Protein AF-A0A177WUE2-F1 (afdb_monomer_lite)

pLDDT: mean 74.74, std 11.7, range [38.84, 89.88]

Structure (mmCIF, N/CA/C/O backbone):
data_AF-A0A177WUE2-F1
#
_entry.id   AF-A0A177WUE2-F1
#
loop_
_atom_site.group_PDB
_atom_site.id
_atom_site.type_symbol
_atom_site.label_atom_id
_atom_site.label_alt_id
_atom_site.label_comp_id
_atom_site.label_asym_id
_atom_site.label_entity_id
_atom_site.label_seq_id
_atom_site.pdbx_PDB_ins_code
_atom_site.Cartn_x
_atom_site.Cartn_y
_atom_site.Cartn_z
_atom_site.occupancy
_atom_site.B_iso_or_equiv
_atom_site.auth_seq_id
_atom_site.auth_comp_id
_atom_site.auth_asym_id
_atom_site.auth_atom_id
_atom_site.pdbx_PDB_model_num
ATOM 1 N N . MET A 1 1 ? -9.689 26.823 -68.856 1.00 45.88 1 MET A N 1
ATOM 2 C CA . MET A 1 1 ? -8.382 27.364 -68.443 1.00 45.88 1 MET A CA 1
ATOM 3 C C . MET A 1 1 ? -8.272 27.129 -66.951 1.00 45.88 1 MET A C 1
ATOM 5 O O . MET A 1 1 ? -8.993 27.776 -66.207 1.00 45.88 1 MET A O 1
ATOM 9 N N . GLY A 1 2 ? -7.520 26.105 -66.551 1.00 52.66 2 GLY A N 1
ATOM 10 C CA . GLY A 1 2 ? -7.116 25.893 -65.165 1.00 52.66 2 GLY A CA 1
ATOM 11 C C . GLY A 1 2 ? -5.658 26.308 -65.091 1.00 52.66 2 GLY A C 1
ATOM 12 O O . GLY A 1 2 ? -4.821 25.645 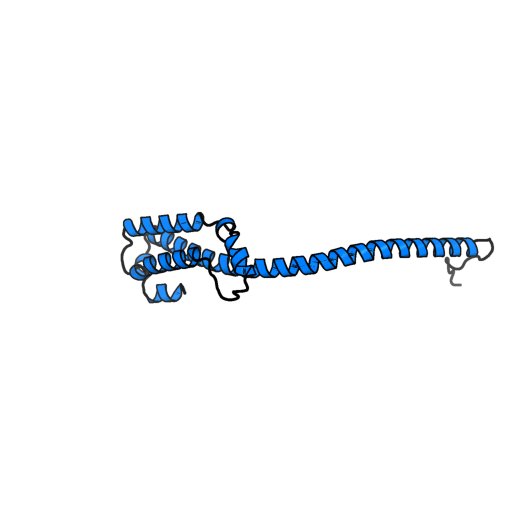-65.692 1.00 52.66 2 GLY A O 1
ATOM 13 N N . ASP A 1 3 ? -5.416 27.462 -64.484 1.00 56.41 3 ASP A N 1
ATOM 14 C CA . ASP A 1 3 ? -4.092 27.962 -64.135 1.00 56.41 3 ASP A CA 1
ATOM 15 C C . ASP A 1 3 ? -3.585 27.098 -62.977 1.00 56.41 3 ASP A C 1
ATOM 17 O O . ASP A 1 3 ? -3.942 27.315 -61.817 1.00 56.41 3 ASP A O 1
ATOM 21 N N . ASP A 1 4 ? -2.881 26.018 -63.313 1.00 64.62 4 ASP A N 1
ATOM 22 C CA . ASP A 1 4 ? -2.099 25.293 -62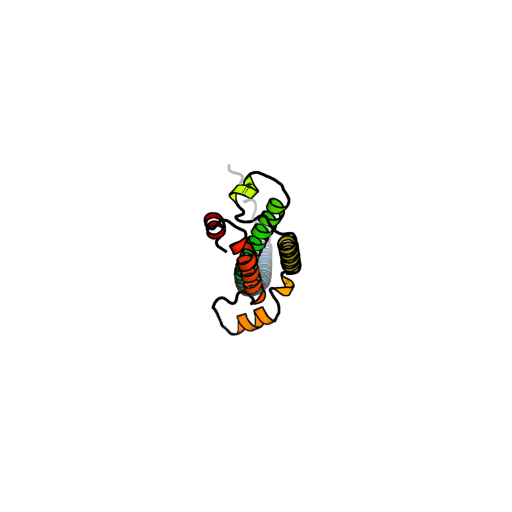.326 1.00 64.62 4 ASP A CA 1
ATOM 23 C C . ASP A 1 4 ? -0.866 26.147 -62.025 1.00 64.62 4 ASP A C 1
ATOM 25 O O . ASP A 1 4 ? 0.166 26.058 -62.689 1.00 64.62 4 ASP A O 1
ATOM 29 N N . VAL A 1 5 ? -1.019 27.013 -61.021 1.00 59.44 5 VAL A N 1
ATOM 30 C CA . VAL A 1 5 ? 0.003 27.936 -60.493 1.00 59.44 5 VAL A CA 1
ATOM 31 C C . VAL A 1 5 ? 1.294 27.198 -60.097 1.00 59.44 5 VAL A C 1
ATOM 33 O O . VAL A 1 5 ? 2.344 27.816 -59.948 1.00 59.44 5 VAL A O 1
ATOM 36 N N . TRP A 1 6 ? 1.237 25.870 -59.962 1.00 61.62 6 TRP A N 1
ATOM 37 C CA . TRP A 1 6 ? 2.364 25.004 -59.626 1.00 61.62 6 TRP A CA 1
ATOM 38 C C . TRP A 1 6 ? 3.040 24.367 -60.849 1.00 61.62 6 TRP A C 1
ATOM 40 O O . TRP A 1 6 ? 4.088 23.746 -60.700 1.00 61.62 6 TRP A O 1
ATOM 50 N N . ALA A 1 7 ? 2.473 24.522 -62.048 1.00 59.19 7 ALA A N 1
ATOM 51 C CA . ALA A 1 7 ? 2.955 23.926 -63.293 1.00 59.19 7 ALA A CA 1
ATOM 52 C C . ALA A 1 7 ? 3.444 24.984 -64.297 1.00 59.19 7 ALA A C 1
ATOM 54 O O . ALA A 1 7 ? 3.182 24.873 -65.496 1.00 59.19 7 ALA A O 1
ATOM 55 N N . THR A 1 8 ? 4.135 26.028 -63.826 1.00 50.41 8 THR A N 1
ATOM 56 C CA . THR A 1 8 ? 4.663 27.076 -64.713 1.00 50.41 8 THR A CA 1
ATOM 57 C C . THR A 1 8 ? 6.195 27.127 -64.708 1.00 50.41 8 THR A C 1
ATOM 59 O O . THR A 1 8 ? 6.808 27.567 -63.743 1.00 50.41 8 THR A O 1
ATOM 62 N N . ASP A 1 9 ? 6.734 26.738 -65.868 1.00 51.94 9 ASP A N 1
ATOM 63 C CA . ASP A 1 9 ? 8.004 27.121 -66.509 1.00 51.94 9 ASP A CA 1
ATOM 64 C C . ASP A 1 9 ? 9.301 26.355 -66.171 1.00 51.94 9 ASP A C 1
ATOM 66 O O . ASP A 1 9 ? 10.178 26.782 -65.422 1.00 51.94 9 ASP A O 1
ATOM 70 N N . ASP A 1 10 ? 9.441 25.225 -66.863 1.00 60.41 10 ASP A N 1
ATOM 71 C CA . ASP A 1 10 ? 10.655 24.432 -67.032 1.00 60.41 10 ASP A CA 1
ATOM 72 C C . ASP A 1 10 ? 11.583 25.115 -68.069 1.00 60.41 10 ASP A C 1
ATOM 74 O O . ASP A 1 10 ? 11.480 24.843 -69.266 1.00 60.41 10 ASP A O 1
ATOM 78 N N . SER A 1 11 ? 12.475 26.039 -67.669 1.00 55.91 11 SER A N 1
ATOM 79 C CA . SER A 1 11 ? 13.486 26.560 -68.620 1.00 55.91 11 SER A CA 1
ATOM 80 C C . SER A 1 11 ? 14.760 27.213 -68.043 1.00 55.91 11 SER A C 1
ATOM 82 O O . SER A 1 11 ? 15.457 27.914 -68.784 1.00 55.91 11 SER A O 1
ATOM 84 N N . HIS A 1 12 ? 15.164 27.011 -66.783 1.00 51.91 12 HIS A N 1
ATOM 85 C CA . HIS A 1 12 ? 16.530 27.420 -66.406 1.00 51.91 12 HIS A CA 1
ATOM 86 C C . HIS A 1 12 ? 17.105 26.669 -65.195 1.00 51.91 12 HIS A C 1
ATOM 88 O O . HIS A 1 12 ? 16.961 27.086 -64.057 1.00 51.91 12 HIS A O 1
ATOM 94 N N . ASN A 1 13 ? 17.861 25.599 -65.462 1.00 52.91 13 ASN A N 1
ATOM 95 C CA . ASN A 1 13 ? 18.887 25.032 -64.567 1.00 52.91 13 ASN A CA 1
ATOM 96 C C . ASN A 1 13 ? 18.444 24.480 -63.186 1.00 52.91 13 ASN A C 1
ATOM 98 O O . ASN A 1 13 ? 19.307 24.100 -62.396 1.00 52.91 13 ASN A O 1
ATOM 102 N N . ASP A 1 14 ? 17.142 24.399 -62.896 1.00 56.00 14 ASP A N 1
ATOM 103 C CA . ASP A 1 14 ? 16.637 24.087 -61.547 1.00 56.00 14 ASP A CA 1
ATOM 104 C C . ASP A 1 14 ? 16.442 22.583 -61.276 1.00 56.00 14 ASP A C 1
ATOM 106 O O . ASP A 1 14 ? 16.577 22.125 -60.148 1.00 56.00 14 ASP A O 1
ATOM 110 N N . THR A 1 15 ? 16.264 21.748 -62.310 1.00 61.50 15 THR A N 1
ATOM 111 C CA . THR A 1 15 ? 16.063 20.291 -62.136 1.00 61.50 15 THR A CA 1
ATOM 112 C C . THR A 1 15 ? 17.261 19.580 -61.498 1.00 61.50 15 THR A C 1
ATOM 114 O O . THR A 1 15 ? 17.108 18.546 -60.849 1.00 61.50 15 THR A O 1
ATOM 117 N N . GLY A 1 16 ? 18.476 20.097 -61.714 1.00 65.38 16 GLY A N 1
ATOM 118 C CA . GLY A 1 16 ? 19.694 19.591 -61.079 1.00 65.38 16 GLY A CA 1
ATOM 119 C C . GLY A 1 16 ? 19.827 20.061 -59.633 1.00 65.38 16 GLY A C 1
ATOM 120 O O . GLY A 1 16 ? 20.184 19.269 -58.766 1.00 65.38 16 GLY A O 1
ATOM 121 N N . TYR A 1 17 ? 19.480 21.324 -59.368 1.00 70.81 17 TYR A N 1
ATOM 122 C CA . TYR A 1 17 ? 19.518 21.912 -58.031 1.00 70.81 17 TYR A CA 1
ATOM 123 C C . TYR A 1 17 ? 18.473 21.281 -57.104 1.00 70.81 17 TYR A C 1
ATOM 125 O O . TYR A 1 17 ? 18.820 20.875 -55.995 1.00 70.81 17 TYR A O 1
ATOM 133 N N . ASP A 1 18 ? 17.243 21.091 -57.580 1.00 76.50 18 ASP A N 1
ATOM 134 C CA . ASP A 1 18 ? 16.178 20.413 -56.838 1.00 76.50 18 ASP A CA 1
ATOM 135 C C . ASP A 1 18 ? 16.502 18.946 -56.572 1.00 76.50 18 ASP A C 1
ATOM 137 O O . ASP A 1 18 ? 16.277 18.450 -55.467 1.00 76.50 18 ASP A O 1
ATOM 141 N N . LYS A 1 19 ? 17.093 18.246 -57.546 1.00 79.06 19 LYS A N 1
ATOM 142 C CA . LYS A 1 19 ? 17.523 16.856 -57.357 1.00 79.06 19 LYS A CA 1
ATOM 143 C C . LYS A 1 19 ? 18.657 16.749 -56.337 1.00 79.06 19 LYS A C 1
ATOM 145 O O . LYS A 1 19 ? 18.594 15.902 -55.449 1.00 79.06 19 LYS A O 1
ATOM 150 N N . ASP A 1 20 ? 19.652 17.630 -56.411 1.00 81.00 20 ASP A N 1
ATOM 151 C CA . ASP A 1 20 ? 20.748 17.686 -55.440 1.00 81.00 20 ASP A CA 1
ATOM 152 C C . ASP A 1 20 ? 20.247 18.087 -54.044 1.00 81.00 20 ASP A C 1
ATOM 154 O O . ASP A 1 20 ? 20.718 17.564 -53.030 1.00 81.00 20 ASP A O 1
ATOM 158 N N . MET A 1 21 ? 19.275 18.999 -53.964 1.00 84.56 21 MET A N 1
ATOM 159 C CA . MET A 1 21 ? 18.651 19.411 -52.708 1.00 84.56 21 MET A CA 1
ATOM 160 C C . MET A 1 21 ? 17.796 18.287 -52.111 1.00 84.56 21 MET A C 1
ATOM 162 O O . MET A 1 21 ? 17.842 18.068 -50.897 1.00 84.56 21 MET A O 1
ATOM 166 N N . ALA A 1 22 ? 17.071 17.537 -52.942 1.00 85.56 22 ALA A N 1
ATOM 167 C CA . ALA A 1 22 ? 16.312 16.361 -52.535 1.00 85.56 22 ALA A CA 1
ATOM 168 C C . ALA A 1 22 ? 17.232 15.248 -52.013 1.00 85.56 22 ALA A C 1
ATOM 170 O O . ALA A 1 22 ? 16.989 14.734 -50.924 1.00 85.56 22 ALA A O 1
ATOM 171 N N . GLU A 1 23 ? 18.327 14.936 -52.711 1.00 86.81 23 GLU A N 1
ATOM 172 C CA . GLU A 1 23 ? 19.303 13.913 -52.302 1.00 86.81 23 GLU A CA 1
ATOM 173 C C . GLU A 1 23 ? 19.988 14.278 -50.973 1.00 86.81 23 GLU A C 1
ATOM 175 O O . GLU A 1 23 ? 20.129 13.449 -50.067 1.00 86.81 23 GLU A O 1
ATOM 180 N N . ARG A 1 24 ? 20.358 15.555 -50.800 1.00 86.31 24 ARG A N 1
ATOM 181 C CA . ARG A 1 24 ? 20.927 16.066 -49.541 1.00 86.31 24 ARG A CA 1
ATOM 182 C C . ARG A 1 24 ? 19.925 15.992 -48.397 1.00 86.31 24 ARG A C 1
ATOM 184 O O . ARG A 1 24 ? 20.290 15.585 -47.295 1.00 86.31 24 ARG A O 1
ATOM 191 N N . ASN A 1 25 ? 18.673 16.379 -48.639 1.00 87.44 25 ASN A N 1
ATOM 192 C CA . ASN A 1 25 ? 17.625 16.292 -47.627 1.00 87.44 25 ASN A CA 1
ATOM 193 C C . ASN A 1 25 ? 17.292 14.845 -47.272 1.00 87.44 25 ASN A C 1
ATOM 195 O O . ASN A 1 25 ? 17.114 14.559 -46.092 1.00 87.44 25 ASN A O 1
ATOM 199 N N . TRP A 1 26 ? 17.267 13.945 -48.255 1.00 86.81 26 TRP A N 1
ATOM 200 C CA . TRP A 1 26 ? 17.074 12.513 -48.055 1.00 86.81 26 TRP A CA 1
ATOM 201 C C . TRP A 1 26 ? 18.183 11.914 -47.192 1.00 86.81 26 TRP A C 1
ATOM 203 O O . TRP A 1 26 ? 17.898 11.290 -46.174 1.00 86.81 26 TRP A O 1
ATOM 213 N N . THR A 1 27 ? 19.444 12.196 -47.526 1.00 85.19 27 THR A N 1
ATOM 214 C CA . THR A 1 27 ? 20.608 11.744 -46.747 1.00 85.19 27 THR A CA 1
ATOM 215 C C . THR A 1 27 ? 20.556 12.286 -45.320 1.00 85.19 27 THR A C 1
ATOM 217 O O . THR A 1 27 ? 20.688 11.536 -44.357 1.00 85.19 27 THR A O 1
ATOM 220 N N . ARG A 1 28 ? 20.256 13.582 -45.160 1.00 88.31 28 ARG A N 1
ATOM 221 C CA . ARG A 1 28 ? 20.105 14.209 -43.840 1.00 88.31 28 ARG A CA 1
ATOM 222 C C . ARG A 1 28 ? 18.979 13.568 -43.029 1.00 88.31 28 ARG A C 1
ATOM 224 O O . ARG A 1 28 ? 19.153 13.353 -41.829 1.00 88.31 28 ARG A O 1
ATOM 231 N N . LEU A 1 29 ? 17.827 13.293 -43.648 1.00 86.75 29 LEU A N 1
ATOM 232 C CA . LEU A 1 29 ? 16.712 12.618 -42.983 1.00 86.75 29 LEU A CA 1
ATOM 233 C C . LEU A 1 29 ? 17.124 11.212 -42.554 1.00 86.75 29 LEU A C 1
ATOM 235 O O . LEU A 1 29 ? 16.887 10.843 -41.410 1.00 86.75 29 LEU A O 1
ATOM 239 N N . GLN A 1 30 ? 17.772 10.462 -43.442 1.00 86.69 30 GLN A N 1
ATOM 240 C CA . GLN A 1 30 ? 18.206 9.095 -43.191 1.00 86.69 30 GLN A CA 1
ATOM 241 C C . GLN A 1 30 ? 19.204 9.019 -42.033 1.00 86.69 30 GLN A C 1
ATOM 243 O O . GLN A 1 30 ? 19.031 8.201 -41.130 1.00 86.69 30 GLN A O 1
ATOM 248 N N . ASP A 1 31 ? 20.192 9.912 -42.000 1.00 85.25 31 ASP A N 1
ATOM 249 C CA . ASP A 1 31 ? 21.169 9.984 -40.910 1.00 85.25 31 ASP A CA 1
ATOM 250 C C . ASP A 1 31 ? 20.498 10.375 -39.589 1.00 85.25 31 ASP A C 1
ATOM 252 O O . ASP A 1 31 ? 20.746 9.773 -38.542 1.00 85.25 31 ASP A O 1
ATOM 256 N N . THR A 1 32 ? 19.591 11.356 -39.635 1.00 84.06 32 THR A N 1
ATOM 257 C CA . THR A 1 32 ? 18.869 11.818 -38.444 1.00 84.06 32 THR A CA 1
ATOM 258 C C . THR A 1 32 ? 17.961 10.717 -37.897 1.00 84.06 32 THR A C 1
ATOM 260 O O . THR A 1 32 ? 18.003 10.431 -36.703 1.00 84.06 32 THR A O 1
ATOM 263 N N . HIS A 1 33 ? 17.175 10.059 -38.750 1.00 85.25 33 HIS A N 1
ATOM 264 C CA . HIS A 1 33 ? 16.266 8.986 -38.351 1.00 85.25 33 HIS A CA 1
ATOM 265 C C . HIS A 1 33 ? 17.004 7.709 -37.952 1.00 85.25 33 HIS A C 1
ATOM 267 O O . HIS A 1 33 ? 16.557 7.035 -37.030 1.00 85.25 33 HIS A O 1
ATOM 273 N N . GLY A 1 34 ? 18.151 7.399 -38.561 1.00 82.62 34 GLY A N 1
ATOM 274 C CA . GLY A 1 34 ? 18.994 6.279 -38.145 1.00 82.62 34 GLY A CA 1
ATOM 275 C C . GLY A 1 34 ? 19.559 6.480 -36.738 1.00 82.62 34 GLY A C 1
ATOM 276 O O . GLY A 1 34 ? 19.445 5.598 -35.887 1.00 82.62 34 GLY A O 1
ATOM 277 N N . ILE A 1 35 ? 20.107 7.666 -36.455 1.00 83.94 35 ILE A N 1
ATOM 278 C CA . ILE A 1 35 ? 20.670 7.994 -35.135 1.00 83.94 35 ILE A CA 1
ATOM 279 C C . ILE A 1 35 ? 19.569 8.097 -34.074 1.00 83.94 35 ILE A C 1
ATOM 281 O O . ILE A 1 35 ? 19.734 7.582 -32.966 1.00 83.94 35 ILE A O 1
ATOM 285 N N . VAL A 1 36 ? 18.460 8.769 -34.389 1.00 87.25 36 VAL A N 1
ATOM 286 C CA . VAL A 1 36 ? 17.328 8.924 -33.465 1.00 87.25 36 VAL A CA 1
ATOM 287 C C . VAL A 1 36 ? 16.649 7.579 -33.222 1.00 87.25 36 VAL A C 1
ATOM 289 O O . VAL A 1 36 ? 16.459 7.217 -32.069 1.00 87.25 36 VAL A O 1
ATOM 292 N N . GLY A 1 37 ? 16.377 6.799 -34.269 1.00 88.31 37 GLY A N 1
ATOM 293 C CA . GLY A 1 37 ? 15.755 5.479 -34.154 1.00 88.31 37 GLY A CA 1
ATOM 294 C C . GLY A 1 37 ? 16.608 4.484 -33.369 1.00 88.31 37 GLY A C 1
ATOM 295 O O . GLY A 1 37 ? 16.079 3.735 -32.555 1.00 88.31 37 GLY A O 1
ATOM 296 N N . TYR A 1 38 ? 17.936 4.516 -33.529 1.00 87.62 38 TYR A N 1
ATOM 297 C CA . TYR A 1 38 ? 18.837 3.689 -32.720 1.00 87.62 38 TYR A CA 1
ATOM 298 C C . TYR A 1 38 ? 18.823 4.081 -31.236 1.00 87.62 38 TYR A C 1
ATOM 300 O O . TYR A 1 38 ? 18.778 3.213 -30.364 1.00 87.62 38 TYR A O 1
ATOM 308 N N . LYS A 1 39 ? 18.843 5.385 -30.932 1.00 89.88 39 LYS A N 1
ATOM 309 C CA . LYS A 1 39 ? 18.725 5.868 -29.548 1.00 89.88 39 LYS A CA 1
ATOM 310 C C . LYS A 1 39 ? 17.386 5.475 -28.938 1.00 89.88 39 LYS A C 1
ATOM 312 O O . LYS A 1 39 ? 17.378 4.983 -27.814 1.00 89.88 39 LYS A O 1
ATOM 317 N N . GLU A 1 40 ? 16.301 5.652 -29.684 1.00 88.00 40 GLU A N 1
ATOM 318 C CA . GLU A 1 40 ? 14.953 5.317 -29.233 1.00 88.00 40 GLU A CA 1
ATOM 319 C C . GLU A 1 40 ? 14.823 3.819 -28.960 1.00 88.00 40 GLU A C 1
ATOM 321 O O . GLU A 1 40 ? 14.395 3.441 -27.879 1.00 88.00 40 GLU A O 1
ATOM 326 N N . GLY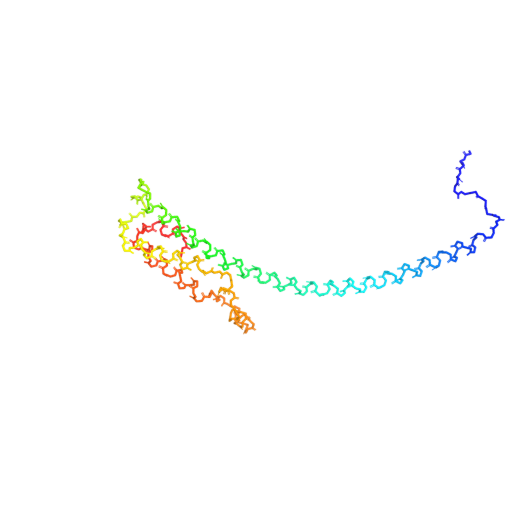 A 1 41 ? 15.325 2.961 -29.854 1.00 88.88 41 GLY A N 1
ATOM 327 C CA . GLY A 1 41 ? 15.319 1.512 -29.635 1.00 88.88 41 GLY A CA 1
ATOM 328 C C . GLY A 1 41 ? 16.118 1.074 -28.399 1.00 88.88 41 GLY A C 1
ATOM 329 O O . GLY A 1 41 ? 15.713 0.150 -27.694 1.00 88.88 41 GLY A O 1
ATOM 330 N N . ILE A 1 42 ? 17.232 1.748 -28.078 1.00 86.94 42 ILE A N 1
ATOM 331 C CA . ILE A 1 42 ? 17.969 1.499 -26.824 1.00 86.94 42 ILE A CA 1
ATOM 332 C C . ILE A 1 42 ? 17.155 1.938 -25.605 1.00 86.94 42 ILE A C 1
ATOM 334 O O . ILE A 1 42 ? 17.188 1.257 -24.578 1.00 86.94 42 ILE A O 1
ATOM 338 N N . ILE A 1 43 ? 16.489 3.089 -25.686 1.00 88.00 43 ILE A N 1
ATOM 339 C CA . ILE A 1 43 ? 15.679 3.626 -24.590 1.00 88.00 43 ILE A CA 1
ATOM 340 C C . ILE A 1 43 ? 14.475 2.715 -24.351 1.00 88.00 43 ILE A C 1
ATOM 342 O O . ILE A 1 43 ? 14.298 2.258 -23.229 1.00 88.00 43 ILE A O 1
ATOM 346 N N . GLU A 1 44 ? 13.735 2.356 -25.395 1.00 87.06 44 GLU A N 1
ATOM 347 C CA . GLU A 1 44 ? 12.586 1.448 -25.336 1.00 87.06 44 GLU A CA 1
ATOM 348 C C . GLU A 1 44 ? 12.979 0.070 -24.775 1.00 87.06 44 GLU A C 1
ATOM 350 O O . GLU A 1 44 ? 12.323 -0.465 -23.877 1.00 87.06 44 GLU A O 1
ATOM 355 N N . GLY A 1 45 ? 14.113 -0.485 -25.215 1.00 84.00 45 GLY A N 1
ATOM 356 C CA . GLY A 1 45 ? 14.632 -1.747 -24.680 1.00 84.00 45 GLY A CA 1
ATOM 357 C C . GLY A 1 45 ? 15.012 -1.680 -23.194 1.00 84.00 45 GLY A C 1
ATOM 358 O O . GLY A 1 45 ? 14.866 -2.664 -22.472 1.00 84.00 45 GLY A O 1
ATOM 359 N N . LYS A 1 46 ? 15.482 -0.527 -22.705 1.00 85.62 46 LYS A N 1
ATOM 360 C CA . LYS A 1 46 ? 15.749 -0.320 -21.271 1.00 85.62 46 LYS A CA 1
ATOM 361 C C . LYS A 1 46 ? 14.463 -0.111 -20.482 1.00 85.62 46 LYS A C 1
ATOM 363 O O . LYS A 1 46 ? 14.320 -0.683 -19.404 1.00 85.62 46 LYS A O 1
ATOM 368 N N . GLU A 1 47 ? 13.547 0.676 -21.027 1.00 86.19 47 GLU A N 1
ATOM 369 C CA . GLU A 1 47 ? 12.287 1.030 -20.384 1.00 86.19 47 GLU A CA 1
ATOM 370 C C . GLU A 1 47 ? 11.414 -0.204 -20.170 1.00 86.19 47 GLU A C 1
ATOM 372 O O . GLU A 1 47 ? 10.912 -0.423 -19.075 1.00 86.19 47 GLU A O 1
ATOM 377 N N . THR A 1 48 ? 11.322 -1.085 -21.168 1.00 80.44 48 THR A N 1
ATOM 378 C CA . THR A 1 48 ? 10.571 -2.347 -21.050 1.00 80.44 48 THR A CA 1
ATOM 379 C C . THR A 1 48 ? 11.064 -3.229 -19.899 1.00 80.44 48 THR A C 1
ATOM 381 O O . THR A 1 48 ? 10.258 -3.846 -19.202 1.00 80.44 48 THR A O 1
ATOM 384 N N . HIS A 1 49 ? 12.376 -3.266 -19.650 1.00 79.44 49 HIS A N 1
ATOM 385 C CA . HIS A 1 49 ? 12.940 -4.011 -18.524 1.00 79.44 49 HIS A CA 1
ATOM 386 C C . HIS A 1 49 ? 12.673 -3.329 -17.174 1.00 79.44 49 HIS A C 1
ATOM 388 O O . HIS A 1 49 ? 12.346 -4.002 -16.195 1.00 79.44 49 HIS A O 1
ATOM 394 N N . ILE A 1 50 ? 12.787 -1.999 -17.120 1.00 86.19 50 ILE A N 1
ATOM 395 C CA . ILE A 1 50 ? 12.514 -1.208 -15.912 1.00 86.19 50 ILE A CA 1
ATOM 396 C C . ILE A 1 50 ? 11.035 -1.308 -15.527 1.00 86.19 50 ILE A C 1
ATOM 398 O O . ILE A 1 50 ? 10.727 -1.539 -14.357 1.00 86.19 50 ILE A O 1
ATOM 402 N N . GLN A 1 51 ? 10.133 -1.214 -16.504 1.00 87.56 51 GLN A N 1
ATOM 403 C CA . GLN A 1 51 ? 8.694 -1.257 -16.276 1.00 87.56 51 GLN A CA 1
ATOM 404 C C . GLN A 1 51 ? 8.253 -2.601 -15.697 1.00 87.56 51 GLN A C 1
ATOM 406 O O . GLN A 1 51 ? 7.491 -2.628 -14.738 1.00 87.56 51 GLN A O 1
ATOM 411 N N . ALA A 1 52 ? 8.794 -3.718 -16.195 1.00 83.19 52 ALA A N 1
ATOM 412 C CA . ALA A 1 52 ? 8.496 -5.037 -15.637 1.00 83.19 52 ALA A CA 1
ATOM 413 C C . ALA A 1 52 ? 8.915 -5.157 -14.157 1.00 83.19 52 ALA A C 1
ATOM 415 O O . ALA A 1 52 ? 8.203 -5.758 -13.352 1.00 83.19 52 ALA A O 1
ATOM 416 N N . GLY A 1 53 ? 10.057 -4.565 -13.786 1.00 81.12 53 GLY A N 1
ATOM 417 C CA . GLY A 1 53 ? 10.498 -4.492 -12.392 1.00 81.12 53 GLY A CA 1
ATOM 418 C C . GLY A 1 53 ? 9.605 -3.590 -11.535 1.00 81.12 53 GLY A C 1
ATOM 419 O O . GLY A 1 53 ? 9.281 -3.943 -10.400 1.00 81.12 53 GLY A O 1
ATOM 420 N N . PHE A 1 54 ? 9.171 -2.454 -12.086 1.00 84.62 54 PHE A N 1
ATOM 421 C CA . PHE A 1 54 ? 8.243 -1.541 -11.425 1.00 84.62 54 PHE A CA 1
ATOM 422 C C . PHE A 1 54 ? 6.878 -2.189 -11.184 1.00 84.62 54 PHE A C 1
ATOM 424 O O . PHE A 1 54 ? 6.385 -2.137 -10.063 1.00 84.62 54 PHE A O 1
ATOM 431 N N . ASP A 1 55 ? 6.290 -2.834 -12.193 1.00 86.81 55 ASP A N 1
ATOM 432 C CA . ASP A 1 55 ? 4.966 -3.457 -12.099 1.00 86.81 55 ASP A CA 1
ATOM 433 C C . ASP A 1 55 ? 4.932 -4.540 -11.011 1.00 86.81 55 ASP A C 1
ATOM 435 O O . ASP A 1 55 ? 3.968 -4.631 -10.244 1.00 86.81 55 ASP A O 1
ATOM 439 N N . LEU A 1 56 ? 6.008 -5.328 -10.899 1.00 83.06 56 LEU A N 1
ATOM 440 C CA . LEU A 1 56 ? 6.162 -6.324 -9.841 1.00 83.06 56 LEU A CA 1
ATOM 441 C C . LEU A 1 56 ? 6.238 -5.662 -8.458 1.00 83.06 56 LEU A C 1
ATOM 443 O O . LEU A 1 56 ? 5.464 -6.005 -7.566 1.00 83.06 56 LEU A O 1
ATOM 447 N N . GLY A 1 57 ? 7.127 -4.678 -8.296 1.00 81.19 57 GLY A N 1
ATOM 448 C CA . GLY A 1 57 ? 7.279 -3.959 -7.030 1.00 81.19 57 GLY A CA 1
ATOM 449 C C . GLY A 1 57 ? 6.011 -3.206 -6.619 1.00 81.19 57 GLY A C 1
ATOM 450 O O . GLY A 1 57 ? 5.662 -3.173 -5.440 1.00 81.19 57 GLY A O 1
ATOM 451 N N . TYR A 1 58 ? 5.284 -2.648 -7.589 1.00 83.88 58 TYR A N 1
ATOM 452 C CA . TYR A 1 58 ? 4.012 -1.972 -7.368 1.00 83.88 58 TYR A CA 1
ATOM 453 C C . TYR A 1 58 ? 2.952 -2.945 -6.865 1.00 83.88 58 TYR A C 1
ATOM 455 O O . TYR A 1 58 ? 2.289 -2.657 -5.872 1.00 83.88 58 TYR A O 1
ATOM 463 N N . LYS A 1 59 ? 2.803 -4.105 -7.513 1.00 84.00 59 LYS A N 1
ATOM 464 C CA . LYS A 1 59 ? 1.830 -5.121 -7.103 1.00 84.00 59 LYS A CA 1
ATOM 465 C C . LYS A 1 59 ? 2.071 -5.574 -5.666 1.00 84.00 59 LYS A C 1
ATOM 467 O O . LYS A 1 59 ? 1.134 -5.586 -4.867 1.00 84.00 59 LYS A O 1
ATOM 472 N N . ASP A 1 60 ? 3.310 -5.915 -5.334 1.00 80.06 60 ASP A N 1
ATOM 473 C CA . ASP A 1 60 ? 3.628 -6.454 -4.014 1.00 80.06 60 ASP A CA 1
ATOM 474 C C . ASP A 1 60 ? 3.543 -5.366 -2.933 1.00 80.06 60 ASP A C 1
ATOM 476 O O . ASP A 1 60 ? 2.938 -5.574 -1.878 1.00 80.06 60 ASP A O 1
ATOM 480 N N . GLY A 1 61 ? 4.051 -4.164 -3.223 1.00 80.00 61 GLY A N 1
ATOM 481 C CA . GLY A 1 61 ? 3.925 -3.009 -2.336 1.00 80.00 61 GLY A CA 1
ATOM 482 C C . GLY A 1 61 ? 2.470 -2.591 -2.110 1.00 80.00 61 GLY A C 1
ATOM 483 O O . GLY A 1 61 ? 2.096 -2.233 -0.989 1.00 80.00 61 GLY A O 1
ATOM 484 N N . PHE A 1 62 ? 1.623 -2.678 -3.139 1.00 83.00 62 PHE A N 1
ATOM 485 C CA . PHE A 1 62 ? 0.196 -2.385 -3.033 1.00 83.00 62 PHE A CA 1
ATOM 486 C C . PHE A 1 62 ? -0.521 -3.394 -2.139 1.00 83.00 62 PHE A C 1
ATOM 488 O O . PHE A 1 62 ? -1.218 -2.982 -1.218 1.00 83.00 62 PHE A O 1
ATOM 495 N N . MET A 1 63 ? -0.325 -4.698 -2.355 1.00 81.62 63 MET A N 1
ATOM 496 C CA . MET A 1 63 ? -0.960 -5.733 -1.526 1.00 81.62 63 MET A CA 1
ATOM 497 C C . MET A 1 63 ? -0.608 -5.560 -0.045 1.00 81.62 63 MET A C 1
ATOM 499 O O . MET A 1 63 ? -1.494 -5.581 0.809 1.00 81.62 63 MET A O 1
ATOM 503 N N . MET A 1 64 ? 0.668 -5.292 0.238 1.00 77.62 64 MET A N 1
ATOM 504 C CA . MET A 1 64 ? 1.167 -5.077 1.594 1.00 77.62 64 MET A CA 1
ATOM 505 C C . MET A 1 64 ? 0.569 -3.832 2.256 1.00 77.62 64 MET A C 1
ATOM 507 O O . MET A 1 64 ? 0.049 -3.871 3.372 1.00 77.62 64 MET A O 1
ATOM 511 N N . SER A 1 65 ? 0.643 -2.700 1.554 1.00 79.56 65 SER A N 1
ATOM 512 C CA . SER A 1 65 ? 0.162 -1.419 2.076 1.00 79.56 65 SER A CA 1
ATOM 513 C C . SER A 1 65 ? -1.358 -1.386 2.209 1.00 79.56 65 SER A C 1
ATOM 515 O O . SER A 1 65 ? -1.870 -0.757 3.133 1.00 79.56 65 SER A O 1
ATOM 517 N N . HIS A 1 66 ? -2.082 -2.098 1.343 1.00 84.19 66 HIS A N 1
ATOM 518 C CA . HIS A 1 66 ? -3.530 -2.235 1.427 1.00 84.19 66 HIS A CA 1
ATOM 519 C C . HIS A 1 66 ? -3.955 -2.982 2.699 1.00 84.19 66 HIS A C 1
ATOM 521 O O . HIS A 1 66 ? -4.796 -2.473 3.440 1.00 84.19 66 HIS A O 1
ATOM 527 N N . GLY A 1 67 ? -3.361 -4.148 2.987 1.00 81.75 67 GLY A N 1
ATOM 528 C CA . GLY A 1 67 ? -3.669 -4.919 4.201 1.00 81.75 67 GLY A CA 1
ATOM 529 C C . GLY A 1 67 ? -3.372 -4.132 5.480 1.00 81.75 67 GLY A C 1
ATOM 530 O O . GLY A 1 67 ? -4.225 -4.009 6.363 1.00 81.75 67 GLY A O 1
ATOM 531 N N . MET A 1 68 ? -2.204 -3.493 5.534 1.00 82.25 68 MET A N 1
ATOM 532 C CA . MET A 1 68 ? -1.823 -2.642 6.662 1.00 82.25 68 MET A CA 1
ATOM 533 C C . MET A 1 68 ? -2.746 -1.418 6.808 1.00 82.25 68 MET A C 1
ATOM 535 O O . MET A 1 68 ? -3.159 -1.076 7.917 1.00 82.25 68 MET A O 1
ATOM 539 N N . GLY A 1 69 ? -3.115 -0.771 5.699 1.00 83.94 69 GLY A N 1
ATOM 540 C CA . GLY A 1 69 ? -4.039 0.364 5.697 1.00 83.94 69 GLY A CA 1
ATOM 541 C C . GLY A 1 69 ? -5.440 -0.016 6.181 1.00 83.94 69 GLY A C 1
ATOM 542 O O . GLY A 1 69 ? -6.063 0.743 6.927 1.00 83.94 69 GLY A O 1
ATOM 543 N N . GLN A 1 70 ? -5.916 -1.212 5.827 1.00 86.44 70 GLN A N 1
ATOM 544 C CA . GLN A 1 70 ? -7.177 -1.758 6.327 1.00 86.44 70 GLN A CA 1
ATOM 545 C C . GLN A 1 70 ? -7.130 -1.965 7.847 1.00 86.44 70 GLN A C 1
ATOM 547 O O . GLN A 1 70 ? -8.014 -1.480 8.555 1.00 86.44 70 GLN A O 1
ATOM 552 N N . GLN A 1 71 ? -6.081 -2.612 8.364 1.00 85.75 71 GLN A N 1
ATOM 553 C CA . GLN A 1 71 ? -5.884 -2.822 9.805 1.00 85.75 71 GLN A CA 1
ATOM 554 C C . GLN A 1 71 ? -5.811 -1.493 10.571 1.00 85.75 71 GLN A C 1
ATOM 556 O O . GLN A 1 71 ? -6.478 -1.325 11.596 1.00 85.75 71 GLN A O 1
ATOM 561 N N . GLN A 1 72 ? -5.074 -0.513 10.040 1.00 86.44 72 GLN A N 1
ATOM 562 C CA . GLN A 1 72 ? -4.979 0.826 10.620 1.00 86.44 72 GLN A CA 1
ATOM 563 C C . GLN A 1 72 ? -6.334 1.550 10.625 1.00 86.44 72 GLN A C 1
ATOM 565 O O . GLN A 1 72 ? -6.679 2.203 11.612 1.00 86.44 72 GLN A O 1
ATOM 570 N N . GLY A 1 73 ? -7.116 1.428 9.549 1.00 86.69 73 GLY A N 1
ATOM 571 C CA . GLY A 1 73 ? -8.456 2.009 9.451 1.00 86.69 73 GLY A CA 1
ATOM 572 C C . GLY A 1 73 ? -9.426 1.417 10.472 1.00 86.69 73 GLY A C 1
ATOM 573 O O . GLY A 1 73 ? -10.139 2.162 11.148 1.00 86.69 73 GLY A O 1
ATOM 574 N N . ILE A 1 74 ? -9.406 0.092 10.641 1.00 85.88 74 ILE A N 1
ATOM 575 C CA . ILE A 1 74 ? -10.215 -0.607 11.648 1.00 85.88 74 ILE A CA 1
ATOM 576 C C . ILE A 1 74 ? -9.816 -0.154 13.054 1.00 85.88 74 ILE A C 1
ATOM 578 O O . ILE A 1 74 ? -10.679 0.227 13.844 1.00 85.88 74 ILE A O 1
ATOM 582 N N . LEU A 1 75 ? -8.516 -0.127 13.356 1.00 85.75 75 LEU A N 1
ATOM 583 C CA . LEU A 1 75 ? -8.006 0.299 14.659 1.00 85.75 75 LEU A CA 1
ATOM 584 C C . LEU A 1 75 ? -8.399 1.748 14.986 1.00 85.75 75 LEU A C 1
ATOM 586 O O . LEU A 1 75 ? -8.864 2.031 16.091 1.00 85.75 75 LEU A O 1
ATOM 590 N N . ALA A 1 76 ? -8.274 2.660 14.018 1.00 85.31 76 ALA A N 1
ATOM 591 C CA . ALA A 1 76 ? -8.673 4.056 14.176 1.00 85.31 76 ALA A CA 1
ATOM 592 C C . ALA A 1 76 ? -10.186 4.206 14.401 1.00 85.31 76 ALA A C 1
ATOM 594 O O . ALA A 1 76 ? -10.607 4.985 15.260 1.00 85.31 76 ALA A O 1
ATOM 595 N N . ALA A 1 77 ? -11.004 3.445 13.666 1.00 84.62 77 ALA A N 1
ATOM 596 C CA . ALA A 1 77 ? -12.452 3.437 13.841 1.00 84.62 77 ALA A CA 1
ATOM 597 C C . ALA A 1 77 ? -12.836 2.949 15.245 1.00 84.62 77 ALA A C 1
ATOM 599 O O . ALA A 1 77 ? -13.603 3.625 15.932 1.00 84.62 77 ALA A O 1
ATOM 600 N N . VAL A 1 78 ? -12.244 1.842 15.706 1.00 81.75 78 VAL A N 1
ATOM 601 C CA . VAL A 1 78 ? -12.465 1.308 17.059 1.00 81.75 78 VAL A CA 1
ATOM 602 C C . VAL A 1 78 ? -12.072 2.339 18.118 1.00 81.75 78 VAL A C 1
ATOM 604 O O . VAL A 1 78 ? -12.889 2.651 18.979 1.00 81.75 78 VAL A O 1
ATOM 607 N N . LEU A 1 79 ? -10.883 2.944 18.028 1.00 83.50 79 LEU A N 1
ATOM 608 C CA . LEU A 1 79 ? -10.436 3.985 18.966 1.00 83.50 79 LEU A CA 1
ATOM 609 C C . LEU A 1 79 ? -11.389 5.192 19.004 1.00 83.50 79 LEU A C 1
ATOM 611 O O . LEU A 1 79 ? -11.745 5.693 20.076 1.00 83.50 79 LEU A O 1
ATOM 615 N N . GLN A 1 80 ? -11.847 5.657 17.841 1.00 82.62 80 GLN A N 1
ATOM 616 C CA . GLN A 1 80 ? -12.783 6.777 17.763 1.00 82.62 80 GLN A CA 1
ATOM 617 C C . GLN A 1 80 ? -14.159 6.423 18.341 1.00 82.62 80 GLN A C 1
ATOM 619 O O . GLN A 1 80 ? -14.824 7.267 18.943 1.00 82.62 80 GLN A O 1
ATOM 624 N N . MET A 1 81 ? -14.593 5.180 18.168 1.00 77.19 81 MET A N 1
ATOM 625 C CA . MET A 1 81 ? -15.856 4.690 18.708 1.00 77.19 81 MET A CA 1
ATOM 626 C C . MET A 1 81 ? -15.770 4.472 20.215 1.00 77.19 81 MET A C 1
ATOM 628 O O . MET A 1 81 ? -16.732 4.789 20.899 1.00 77.19 81 MET A O 1
ATOM 632 N N . CYS A 1 82 ? -14.634 4.028 20.755 1.00 74.88 82 CYS A N 1
ATOM 633 C CA . CYS A 1 82 ? -14.424 3.894 22.199 1.00 74.88 82 CYS A CA 1
ATOM 634 C C . CYS A 1 82 ? -14.391 5.252 22.925 1.00 74.88 82 CYS A C 1
ATOM 636 O O . CYS A 1 82 ? -14.783 5.338 24.083 1.00 74.88 82 CYS A O 1
ATOM 638 N N . THR A 1 83 ? -13.956 6.323 22.255 1.00 73.56 83 THR A N 1
ATOM 639 C CA . THR A 1 83 ? -13.875 7.676 22.844 1.00 73.56 83 THR A CA 1
ATOM 640 C C . THR A 1 83 ? -15.182 8.468 22.769 1.00 73.56 83 THR A C 1
ATOM 642 O O . THR A 1 83 ? -15.371 9.405 23.543 1.00 73.56 83 THR A O 1
ATOM 645 N N . LYS A 1 84 ? -16.098 8.114 21.859 1.00 70.00 84 LYS A N 1
ATOM 646 C CA . LYS A 1 84 ? -17.389 8.797 21.686 1.00 70.00 84 LYS A CA 1
ATOM 647 C C . LYS A 1 84 ? -18.529 7.990 22.303 1.00 70.00 84 LYS A C 1
ATOM 649 O O . LYS A 1 84 ? -18.980 7.011 21.711 1.00 70.00 84 LYS A O 1
ATOM 654 N N . GLU A 1 85 ? -19.045 8.441 23.445 1.00 65.12 85 GLU A N 1
ATOM 655 C CA . GLU A 1 85 ? -20.252 7.872 24.060 1.00 65.12 85 GLU A CA 1
ATOM 656 C C . GLU A 1 85 ? -21.444 7.962 23.102 1.00 65.12 85 GLU A C 1
ATOM 658 O O . GLU A 1 85 ? -21.995 9.031 22.839 1.00 65.12 85 GLU A O 1
ATOM 663 N N . THR A 1 86 ? -21.831 6.817 22.549 1.00 65.00 86 THR A N 1
ATOM 664 C CA . THR A 1 86 ? -22.955 6.705 21.618 1.00 65.00 86 THR A CA 1
ATOM 665 C C . THR A 1 86 ? -23.632 5.352 21.823 1.00 65.00 86 THR A C 1
ATOM 667 O O . THR A 1 86 ? -22.963 4.377 22.156 1.00 65.00 86 THR A O 1
ATOM 670 N N . GLU A 1 87 ? -24.935 5.251 21.545 1.00 66.06 87 GLU A N 1
ATOM 671 C CA . GLU A 1 87 ? -25.698 3.984 21.524 1.00 66.06 87 GLU A CA 1
ATOM 672 C C . GLU A 1 87 ? -24.994 2.866 20.721 1.00 66.06 87 GLU A C 1
ATOM 674 O O . GLU A 1 87 ? -25.086 1.688 21.063 1.00 66.06 87 GLU A O 1
ATOM 679 N N . LEU A 1 88 ? -24.202 3.237 19.708 1.00 65.94 88 LEU A N 1
ATOM 680 C CA . LEU A 1 88 ? -23.381 2.320 18.912 1.00 65.94 88 LEU A CA 1
ATOM 681 C C . LEU A 1 88 ? -22.356 1.528 19.739 1.00 65.94 88 LEU A C 1
ATOM 683 O O . LEU A 1 88 ? -22.119 0.357 19.442 1.00 65.94 88 LEU A O 1
ATOM 687 N N . GLN A 1 89 ? -21.789 2.113 20.801 1.00 68.75 89 GLN A N 1
ATOM 688 C CA . GLN A 1 89 ? -20.854 1.406 21.680 1.00 68.75 89 GLN A CA 1
ATOM 689 C C . GLN A 1 89 ? -21.518 0.184 22.323 1.00 68.75 89 GLN A C 1
ATOM 691 O O . GLN A 1 89 ? -20.925 -0.889 22.363 1.00 68.75 89 GLN A O 1
ATOM 696 N N . ARG A 1 90 ? -22.781 0.322 22.748 1.00 67.56 90 ARG A N 1
ATOM 697 C CA . ARG A 1 90 ? -23.556 -0.761 23.375 1.00 67.56 90 ARG A CA 1
ATOM 698 C C . ARG A 1 90 ? -23.890 -1.885 22.401 1.00 67.56 90 ARG A C 1
ATOM 700 O O . ARG A 1 90 ? -24.054 -3.020 22.821 1.00 67.56 90 ARG A O 1
ATOM 707 N N . THR A 1 91 ? -24.013 -1.564 21.113 1.00 71.12 91 THR A N 1
ATOM 708 C CA . THR A 1 91 ? -24.297 -2.559 20.068 1.00 71.12 91 THR A CA 1
ATOM 709 C C . THR A 1 91 ? -23.050 -3.283 19.570 1.00 71.12 91 THR A C 1
ATOM 711 O O . THR A 1 91 ? -23.161 -4.394 19.059 1.00 71.12 91 THR A O 1
ATOM 714 N N . MET A 1 92 ? -21.871 -2.664 19.695 1.00 68.00 92 MET A N 1
ATOM 715 C CA . MET A 1 92 ? -20.630 -3.204 19.140 1.00 68.00 92 MET A CA 1
ATOM 716 C C . MET A 1 92 ? -19.719 -3.881 20.152 1.00 68.00 92 MET A C 1
ATOM 718 O O . MET A 1 92 ? -19.081 -4.881 19.815 1.00 68.00 92 MET A O 1
ATOM 722 N N . PHE A 1 93 ? -19.664 -3.363 21.375 1.00 73.06 93 PHE A N 1
ATOM 723 C CA . PHE A 1 93 ? -18.737 -3.831 22.393 1.00 73.06 93 PHE A CA 1
ATOM 724 C C . PHE A 1 93 ? -19.441 -4.750 23.392 1.00 73.06 93 PHE A C 1
ATOM 726 O O . PHE A 1 93 ? -20.414 -4.355 24.031 1.00 73.06 93 PHE A O 1
ATOM 733 N N . LYS A 1 94 ? -18.920 -5.975 23.550 1.00 68.44 94 LYS A N 1
ATOM 734 C CA . LYS A 1 94 ? -19.392 -6.933 24.568 1.00 68.44 94 LYS A CA 1
ATOM 735 C C . LYS A 1 94 ? -19.048 -6.455 25.981 1.00 68.44 94 LYS A C 1
ATOM 737 O O . LYS A 1 94 ? -19.802 -6.700 26.919 1.00 68.44 94 LYS A O 1
ATOM 742 N N . LEU A 1 95 ? -17.892 -5.805 26.124 1.00 65.94 95 LEU A N 1
ATOM 743 C CA . LEU A 1 95 ? -17.355 -5.286 27.378 1.00 65.94 95 LEU A CA 1
ATOM 744 C C . LEU A 1 95 ? -17.008 -3.805 27.207 1.00 65.94 95 LEU A C 1
ATOM 746 O O . LEU A 1 95 ? -16.503 -3.407 26.160 1.00 65.94 95 LEU A O 1
ATOM 750 N N . ILE A 1 96 ? -17.240 -2.996 28.244 1.00 66.25 96 ILE A N 1
ATOM 751 C CA . ILE A 1 96 ? -16.768 -1.606 28.260 1.00 66.25 96 ILE A CA 1
ATOM 752 C C . ILE A 1 96 ? -15.232 -1.637 28.165 1.00 66.25 96 ILE A C 1
ATOM 754 O O . ILE A 1 96 ? -14.608 -2.323 28.983 1.00 66.25 96 ILE A O 1
ATOM 758 N N . PRO A 1 97 ? -14.616 -0.931 27.198 1.00 67.25 97 PRO A N 1
ATOM 759 C CA . PRO A 1 97 ? -13.164 -0.876 27.079 1.00 67.25 97 PRO A CA 1
ATOM 760 C C . PRO A 1 97 ? -12.551 -0.366 28.388 1.00 67.25 97 PRO A C 1
ATOM 762 O O . PRO A 1 97 ? -12.905 0.706 28.872 1.00 67.25 97 PRO A O 1
ATOM 765 N N . SER A 1 98 ? -11.645 -1.145 28.978 1.00 71.06 98 SER A N 1
ATOM 766 C CA . SER A 1 98 ? -10.883 -0.731 30.160 1.00 71.06 98 SER A CA 1
ATOM 767 C C . SER A 1 98 ? -9.806 0.283 29.761 1.00 71.06 98 SER A C 1
ATOM 769 O O . SER A 1 98 ? -9.250 0.188 28.663 1.00 71.06 98 SER A O 1
ATOM 771 N N . ASP A 1 99 ? -9.433 1.197 30.660 1.00 72.00 99 ASP A N 1
ATOM 772 C CA . ASP A 1 99 ? -8.343 2.160 30.428 1.00 72.00 99 ASP A CA 1
ATOM 773 C C . ASP A 1 99 ? -7.031 1.480 29.996 1.00 72.00 99 ASP A C 1
ATOM 775 O O . ASP A 1 99 ? -6.311 1.995 29.142 1.00 72.00 99 ASP A O 1
ATOM 779 N N . VAL A 1 100 ? -6.760 0.268 30.496 1.00 72.88 100 VAL A N 1
ATOM 780 C CA . VAL A 1 100 ? -5.588 -0.529 30.094 1.00 72.88 100 VAL A CA 1
ATOM 781 C C . VAL A 1 100 ? -5.672 -0.935 28.618 1.00 72.88 100 VAL A C 1
ATOM 783 O O . VAL A 1 100 ? -4.699 -0.810 27.880 1.00 72.88 100 VAL A O 1
ATOM 786 N N . THR A 1 101 ? -6.849 -1.365 28.156 1.00 74.75 101 THR A N 1
ATOM 787 C CA . THR A 1 101 ? -7.058 -1.745 26.748 1.00 74.75 101 THR A CA 1
ATOM 788 C C . THR A 1 101 ? -6.976 -0.542 25.813 1.00 74.75 101 THR A C 1
ATOM 790 O O . THR A 1 101 ? -6.421 -0.647 24.722 1.00 74.75 101 THR A O 1
ATOM 793 N N . MET A 1 102 ? -7.450 0.625 26.259 1.00 77.06 102 MET A N 1
ATOM 794 C CA . MET A 1 102 ? -7.323 1.883 25.519 1.00 77.06 102 MET A CA 1
ATOM 795 C C . MET A 1 102 ? -5.859 2.295 25.360 1.00 77.06 102 MET A C 1
ATOM 797 O O . MET A 1 102 ? -5.462 2.738 24.282 1.00 77.06 102 MET A O 1
ATOM 801 N N . GLN A 1 103 ? -5.043 2.132 26.403 1.00 82.06 103 GLN A N 1
ATOM 802 C CA . GLN A 1 103 ? -3.614 2.417 26.320 1.00 82.06 103 GLN A CA 1
ATOM 803 C C . GLN A 1 103 ? -2.916 1.483 25.321 1.00 82.06 103 GLN A C 1
ATOM 805 O O . GLN A 1 103 ? -2.231 1.967 24.422 1.00 82.06 103 GLN A O 1
ATOM 810 N N . SER A 1 104 ? -3.162 0.172 25.397 1.00 81.38 104 SER A N 1
A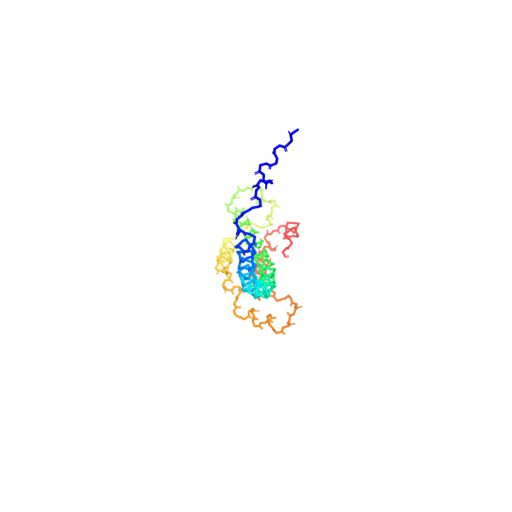TOM 811 C CA . SER A 1 104 ? -2.574 -0.798 24.462 1.00 81.38 104 SER A CA 1
ATOM 812 C C . SER A 1 104 ? -3.011 -0.581 23.007 1.00 81.38 104 SER A C 1
ATOM 814 O O . SER A 1 104 ? -2.202 -0.745 22.098 1.00 81.38 104 SER A O 1
ATOM 816 N N . LEU A 1 105 ? -4.261 -0.168 22.758 1.00 82.06 105 LEU A N 1
ATOM 817 C CA . LEU A 1 105 ? -4.726 0.171 21.405 1.00 82.06 105 LEU A CA 1
ATOM 818 C C . LEU A 1 105 ? -4.051 1.438 20.859 1.00 82.06 105 LEU A C 1
ATOM 820 O O . LEU A 1 105 ? -3.724 1.490 19.675 1.00 82.06 105 LEU A O 1
ATOM 824 N N . ASN A 1 106 ? -3.818 2.446 21.704 1.00 84.62 106 ASN A N 1
ATOM 825 C CA . ASN A 1 106 ? -3.086 3.651 21.306 1.00 84.62 106 ASN A CA 1
ATOM 826 C C . ASN A 1 106 ? -1.601 3.362 21.047 1.00 84.62 106 ASN A C 1
ATOM 828 O O . ASN A 1 106 ? -1.039 3.890 20.089 1.00 84.62 106 ASN A O 1
ATOM 832 N N . GLU A 1 107 ? -0.976 2.504 21.854 1.00 87.44 107 GLU A N 1
ATOM 833 C CA . GLU A 1 107 ? 0.395 2.028 21.627 1.00 87.44 107 GLU A CA 1
ATOM 834 C C . GLU A 1 107 ? 0.499 1.262 20.304 1.00 87.44 107 GLU A C 1
ATOM 836 O O . GLU A 1 107 ? 1.382 1.552 19.500 1.00 87.44 107 GLU A O 1
ATOM 841 N N . LEU A 1 108 ? -0.452 0.362 20.027 1.00 84.75 108 LEU A N 1
ATOM 842 C CA . LEU A 1 108 ? -0.523 -0.357 18.756 1.00 84.75 108 LEU A CA 1
ATOM 843 C C . LEU A 1 108 ? -0.713 0.608 17.578 1.00 84.75 108 LEU A C 1
ATOM 845 O O . LEU A 1 108 ? -0.052 0.476 16.552 1.00 84.75 108 LEU A O 1
ATOM 849 N N . TYR A 1 109 ? -1.576 1.614 17.723 1.00 85.19 109 TYR A N 1
ATOM 850 C CA . TYR A 1 109 ? -1.792 2.627 16.690 1.00 85.19 109 TYR A CA 1
ATOM 851 C C . TYR A 1 109 ? -0.524 3.450 16.420 1.00 85.19 109 TYR A C 1
ATOM 853 O O . TYR A 1 109 ? -0.193 3.704 15.261 1.00 85.19 109 TYR A O 1
ATOM 861 N N . ALA A 1 110 ? 0.229 3.807 17.463 1.00 84.69 110 ALA A N 1
ATOM 862 C CA . ALA A 1 110 ? 1.532 4.453 17.322 1.00 84.69 110 ALA A CA 1
ATOM 863 C C . ALA A 1 110 ? 2.572 3.528 16.656 1.00 84.69 110 ALA A C 1
ATOM 865 O O . ALA A 1 110 ? 3.366 3.992 15.835 1.00 84.69 110 ALA A O 1
ATOM 866 N N . GLU A 1 111 ? 2.543 2.224 16.955 1.00 83.38 111 GLU A N 1
ATOM 867 C CA . GLU A 1 111 ? 3.388 1.204 16.317 1.00 83.38 111 GLU A CA 1
ATOM 868 C C . GLU A 1 111 ? 3.103 1.144 14.802 1.00 83.38 111 GLU A C 1
ATOM 870 O O . GLU A 1 111 ? 4.040 1.298 14.012 1.00 83.38 111 GLU A O 1
ATOM 875 N N . TYR A 1 112 ? 1.825 1.079 14.392 1.00 82.75 112 TYR A N 1
ATOM 876 C CA . TYR A 1 112 ? 1.401 1.154 12.982 1.00 82.75 112 TYR A CA 1
ATOM 877 C C . TYR A 1 112 ? 1.822 2.469 12.309 1.00 82.75 112 TYR A C 1
ATOM 879 O O . TYR A 1 112 ? 2.351 2.443 11.201 1.00 82.75 112 TYR A O 1
ATOM 887 N N . GLN A 1 113 ? 1.654 3.621 12.969 1.00 80.38 113 GLN A N 1
ATOM 888 C CA . GLN A 1 113 ? 2.087 4.913 12.414 1.00 80.38 113 GLN A CA 1
ATOM 889 C C . GLN A 1 113 ? 3.605 5.012 12.231 1.00 80.38 113 GLN A C 1
ATOM 891 O O . GLN A 1 113 ? 4.082 5.731 11.354 1.00 80.38 113 GLN A O 1
ATOM 896 N N . SER A 1 114 ? 4.377 4.303 13.054 1.00 79.56 114 SER A N 1
ATOM 897 C CA . SER A 1 114 ? 5.835 4.287 12.958 1.00 79.56 114 SER A CA 1
ATOM 898 C C . SER A 1 114 ? 6.362 3.386 11.833 1.00 79.56 114 SER A C 1
ATOM 900 O O . SER A 1 114 ? 7.556 3.455 11.510 1.00 79.56 114 SER A O 1
ATOM 902 N N . MET A 1 115 ? 5.510 2.533 11.255 1.00 72.56 115 MET A N 1
ATOM 903 C CA . MET A 1 115 ? 5.849 1.652 10.142 1.00 72.56 115 MET A CA 1
ATOM 904 C C . MET A 1 115 ? 5.736 2.394 8.810 1.00 72.56 115 MET A C 1
ATOM 906 O O . MET A 1 115 ? 4.721 2.378 8.125 1.00 72.56 115 MET A O 1
ATOM 910 N N . THR A 1 116 ? 6.825 3.050 8.423 1.00 69.62 116 THR A N 1
ATOM 911 C CA . THR A 1 116 ? 6.974 3.630 7.083 1.00 69.62 116 THR A CA 1
ATOM 912 C C . THR A 1 116 ? 7.316 2.544 6.060 1.00 69.62 116 THR A C 1
ATOM 914 O O . THR A 1 116 ? 7.919 1.524 6.404 1.00 69.62 116 THR A O 1
ATOM 917 N N . ALA A 1 117 ? 7.028 2.801 4.780 1.00 66.31 117 ALA A N 1
ATOM 918 C CA . ALA A 1 117 ? 7.428 1.952 3.654 1.00 66.31 117 ALA A CA 1
ATOM 919 C C . ALA A 1 117 ? 8.915 1.547 3.692 1.00 66.31 117 ALA A C 1
ATOM 921 O O . ALA A 1 117 ? 9.240 0.411 3.373 1.00 66.31 117 ALA A O 1
ATOM 922 N N . GLU A 1 118 ? 9.805 2.428 4.158 1.00 66.50 118 GLU A N 1
ATOM 923 C CA . GLU A 1 118 ? 11.240 2.142 4.317 1.00 66.50 118 GLU A CA 1
ATOM 924 C C . GLU A 1 118 ? 11.533 0.988 5.287 1.00 66.50 118 GLU A C 1
ATOM 926 O O . GLU A 1 118 ? 12.458 0.213 5.063 1.00 66.50 118 GLU A O 1
ATOM 931 N N . LYS A 1 119 ? 10.740 0.855 6.357 1.00 66.81 119 LYS A N 1
ATOM 932 C CA . LYS A 1 119 ? 10.885 -0.235 7.332 1.00 66.81 119 LYS A CA 1
ATOM 933 C C . LYS A 1 119 ? 10.273 -1.537 6.817 1.00 66.81 119 LYS A C 1
ATOM 935 O O . LYS A 1 119 ? 10.786 -2.613 7.105 1.00 66.81 119 LYS A O 1
ATOM 940 N N . ILE A 1 120 ? 9.189 -1.436 6.050 1.00 66.94 120 ILE A N 1
ATOM 941 C CA . ILE A 1 120 ? 8.450 -2.579 5.494 1.00 66.94 120 ILE A CA 1
ATOM 942 C C . ILE A 1 120 ? 9.220 -3.207 4.329 1.00 66.94 120 ILE A C 1
ATOM 944 O O . ILE A 1 120 ? 9.383 -4.421 4.265 1.00 66.94 120 ILE A O 1
ATOM 948 N N . LEU A 1 121 ? 9.751 -2.372 3.439 1.00 68.44 121 LEU A N 1
ATOM 949 C CA . LEU A 1 121 ? 10.482 -2.765 2.237 1.00 68.44 121 LEU A CA 1
ATOM 950 C C . LEU A 1 121 ? 11.995 -2.692 2.483 1.00 68.44 121 LEU A C 1
ATOM 952 O O . LEU 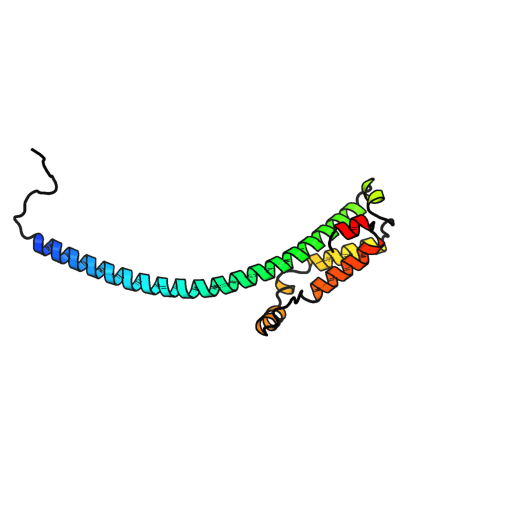A 1 121 ? 12.745 -2.088 1.716 1.00 68.44 121 LEU A O 1
ATOM 956 N N . THR A 1 122 ? 12.445 -3.293 3.588 1.00 68.31 122 THR A N 1
ATOM 957 C CA . THR A 1 122 ? 13.870 -3.348 3.948 1.00 68.31 122 THR A CA 1
ATOM 958 C C . THR A 1 122 ? 14.645 -4.217 2.948 1.00 68.31 122 THR A C 1
ATOM 960 O O . THR A 1 122 ? 14.087 -5.089 2.286 1.00 68.31 122 THR A O 1
ATOM 963 N N . ALA A 1 123 ? 15.965 -4.038 2.863 1.00 60.41 123 ALA A N 1
ATOM 964 C CA . ALA A 1 123 ? 16.856 -4.867 2.044 1.00 60.41 123 ALA A CA 1
ATOM 965 C C . ALA A 1 123 ? 16.657 -6.387 2.230 1.00 60.41 123 ALA A C 1
ATOM 967 O O . ALA A 1 123 ? 16.903 -7.155 1.303 1.00 60.41 123 ALA A O 1
ATOM 968 N N . ASP A 1 124 ? 16.192 -6.828 3.399 1.00 63.09 124 ASP A N 1
ATOM 969 C CA . ASP A 1 124 ? 15.921 -8.238 3.674 1.00 63.09 124 ASP A CA 1
ATOM 970 C C . ASP A 1 124 ? 14.678 -8.769 2.937 1.00 63.09 124 ASP A C 1
ATOM 972 O O . ASP A 1 124 ? 14.693 -9.924 2.516 1.00 63.09 124 ASP A O 1
ATOM 976 N N . TYR A 1 125 ? 13.676 -7.920 2.663 1.00 64.00 125 TYR A N 1
ATOM 977 C CA . TYR A 1 125 ? 12.551 -8.241 1.773 1.00 64.00 125 TYR A CA 1
ATOM 978 C C . TYR A 1 125 ? 13.036 -8.493 0.338 1.00 64.00 125 TYR A C 1
ATOM 980 O O . TYR A 1 125 ? 12.663 -9.474 -0.298 1.00 64.00 125 TYR A O 1
ATOM 988 N N . TYR A 1 126 ? 13.941 -7.653 -0.169 1.00 63.84 126 TYR A N 1
ATOM 989 C CA . TYR A 1 126 ? 14.483 -7.832 -1.518 1.00 63.84 126 TYR A CA 1
ATOM 990 C C . TYR A 1 126 ? 15.411 -9.049 -1.628 1.00 63.84 126 TYR A C 1
ATOM 992 O O . TYR A 1 126 ? 15.408 -9.734 -2.652 1.00 63.84 126 TYR A O 1
ATOM 1000 N N . LYS A 1 127 ? 16.175 -9.361 -0.571 1.00 63.72 127 LYS A N 1
ATOM 1001 C CA . LYS A 1 127 ? 17.002 -10.578 -0.513 1.00 63.72 127 LYS A CA 1
ATOM 1002 C C . LYS A 1 127 ? 16.155 -11.848 -0.495 1.00 63.72 127 LYS A C 1
ATOM 1004 O O . LYS A 1 127 ? 16.506 -12.803 -1.184 1.00 63.72 127 LYS A O 1
ATOM 1009 N N . SER A 1 128 ? 15.062 -11.878 0.269 1.00 58.62 128 SER A N 1
ATOM 1010 C CA . SER A 1 128 ? 14.160 -13.036 0.302 1.00 58.62 128 SER A CA 1
ATOM 1011 C C . SER A 1 128 ? 13.374 -13.185 -1.006 1.00 58.62 128 SER A C 1
ATOM 1013 O O . SER A 1 128 ? 13.245 -14.303 -1.504 1.00 58.62 128 SER A O 1
ATOM 1015 N N . ALA A 1 129 ? 12.954 -12.075 -1.623 1.00 59.22 129 ALA A N 1
ATOM 1016 C CA . ALA A 1 129 ? 12.281 -12.067 -2.924 1.00 59.22 129 ALA A CA 1
ATOM 1017 C C . ALA A 1 129 ? 13.180 -12.580 -4.069 1.00 59.22 129 ALA A C 1
ATOM 1019 O O . ALA A 1 129 ? 12.723 -13.341 -4.923 1.00 59.22 129 ALA A O 1
ATOM 1020 N N . GLN A 1 130 ? 14.475 -12.236 -4.074 1.00 57.41 130 GLN A N 1
ATOM 1021 C CA . GLN A 1 130 ? 15.436 -12.725 -5.078 1.00 57.41 130 GLN A CA 1
ATOM 1022 C C . GLN A 1 130 ? 15.740 -14.227 -4.972 1.00 57.41 130 GLN A C 1
ATOM 1024 O O . GLN A 1 130 ? 16.143 -14.838 -5.960 1.00 57.41 130 GLN A O 1
ATOM 1029 N N . LEU A 1 131 ? 15.535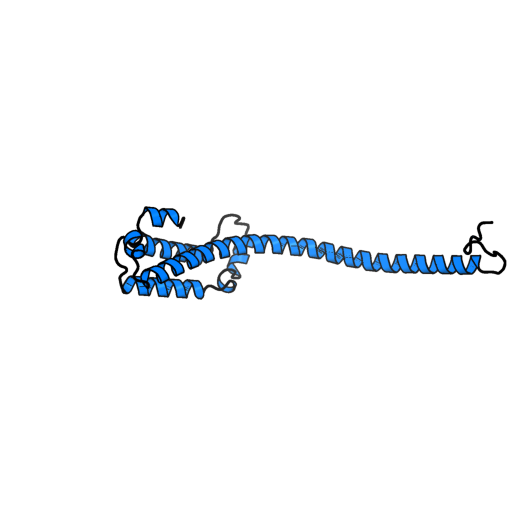 -14.841 -3.803 1.00 56.94 131 LEU A N 1
ATOM 1030 C CA . LEU A 1 131 ? 15.801 -16.263 -3.556 1.00 56.94 131 LEU A CA 1
ATOM 1031 C C . LEU A 1 131 ? 14.688 -17.207 -4.053 1.00 56.94 131 LEU A C 1
ATOM 1033 O O . LEU A 1 131 ? 14.770 -18.414 -3.835 1.00 56.94 131 LEU A O 1
ATOM 1037 N N . GLY A 1 132 ? 13.678 -16.694 -4.765 1.00 49.47 132 GLY A N 1
ATOM 1038 C CA . GLY A 1 132 ? 12.688 -17.520 -5.464 1.00 49.47 132 GLY A CA 1
ATOM 1039 C C . GLY A 1 132 ? 11.638 -18.172 -4.561 1.00 49.47 132 GLY A C 1
ATOM 1040 O O . GLY A 1 132 ? 10.928 -19.073 -5.007 1.00 49.47 132 GLY A O 1
ATOM 1041 N N . ALA A 1 133 ? 11.490 -17.717 -3.314 1.00 45.03 133 ALA A N 1
ATOM 1042 C CA . ALA A 1 133 ? 10.375 -18.105 -2.456 1.00 45.03 133 ALA A CA 1
ATOM 1043 C C . ALA A 1 133 ? 9.111 -17.326 -2.863 1.00 45.03 133 ALA A C 1
ATOM 1045 O O . ALA A 1 133 ? 8.669 -16.401 -2.185 1.00 45.03 133 ALA A O 1
ATOM 1046 N N . LEU A 1 134 ? 8.540 -17.691 -4.013 1.00 42.28 134 LEU A N 1
ATOM 1047 C CA . LEU A 1 134 ? 7.255 -17.194 -4.503 1.00 42.28 134 LEU A CA 1
ATOM 1048 C C . LEU A 1 134 ? 6.105 -17.818 -3.693 1.00 42.28 134 LEU A C 1
ATOM 1050 O O . LEU A 1 134 ? 5.313 -18.604 -4.207 1.00 42.28 134 LEU A O 1
ATOM 1054 N N . SER A 1 135 ? 6.033 -17.503 -2.405 1.00 38.84 135 SER A N 1
ATOM 1055 C CA . SER A 1 135 ? 4.843 -17.728 -1.589 1.00 38.84 135 SER A CA 1
ATOM 1056 C C . SER A 1 135 ? 4.897 -16.824 -0.366 1.00 38.84 135 SER A C 1
ATOM 1058 O O . SER A 1 135 ? 5.649 -17.089 0.566 1.00 38.84 135 SER A O 1
ATOM 1060 N N . THR A 1 136 ? 4.082 -15.770 -0.399 1.00 47.25 136 THR A N 1
ATOM 1061 C CA . THR A 1 136 ? 3.431 -15.187 0.781 1.00 47.25 136 THR A CA 1
ATOM 1062 C C . THR A 1 136 ? 4.341 -15.005 1.996 1.00 47.25 136 THR A C 1
ATOM 1064 O O . THR A 1 136 ? 4.135 -15.623 3.035 1.00 47.25 136 THR A O 1
ATOM 1067 N N . ILE A 1 137 ? 5.352 -14.147 1.877 1.00 48.59 137 ILE A N 1
ATOM 1068 C CA . ILE A 1 137 ? 6.043 -13.625 3.055 1.00 48.59 137 ILE A CA 1
ATOM 1069 C C . ILE A 1 137 ? 5.483 -12.225 3.283 1.00 48.59 137 ILE A C 1
ATOM 1071 O O . ILE A 1 137 ? 6.062 -11.222 2.871 1.00 48.59 137 ILE A O 1
ATOM 1075 N N . GLU A 1 138 ? 4.298 -12.175 3.894 1.00 54.25 138 GLU A N 1
ATOM 1076 C CA . GLU A 1 138 ? 3.922 -11.017 4.705 1.00 54.25 138 GLU A CA 1
ATOM 1077 C C . GLU A 1 138 ? 5.096 -10.795 5.677 1.00 54.25 138 GLU A C 1
ATOM 1079 O O . GLU A 1 138 ? 5.501 -11.756 6.337 1.00 54.25 138 GLU A O 1
ATOM 1084 N N . PRO A 1 139 ? 5.728 -9.609 5.726 1.00 60.56 139 PRO A N 1
ATOM 1085 C CA . PRO A 1 139 ? 6.855 -9.367 6.606 1.00 60.56 139 PRO A CA 1
ATOM 1086 C C . PRO A 1 139 ? 6.384 -9.711 8.011 1.00 60.56 139 PRO A C 1
ATOM 1088 O O . PRO A 1 139 ? 5.350 -9.205 8.443 1.00 60.56 139 PRO A O 1
ATOM 1091 N N . ASP A 1 140 ? 7.122 -10.576 8.707 1.00 64.12 140 ASP A N 1
ATOM 1092 C CA . ASP A 1 140 ? 6.732 -11.154 10.003 1.00 64.12 140 ASP A CA 1
ATOM 1093 C C . ASP A 1 140 ? 6.151 -10.120 10.985 1.00 64.12 140 ASP A C 1
ATOM 1095 O O . ASP A 1 140 ? 5.284 -10.428 11.797 1.00 64.12 140 ASP A O 1
ATOM 1099 N N . GLN A 1 141 ? 6.598 -8.867 10.878 1.00 65.88 141 GLN A N 1
ATOM 1100 C CA . GLN A 1 141 ? 6.115 -7.722 11.642 1.00 65.88 141 GLN A CA 1
ATOM 1101 C C . GLN A 1 141 ? 4.649 -7.345 11.358 1.00 65.88 141 GLN A C 1
ATOM 1103 O O . GLN A 1 141 ? 3.908 -7.112 12.309 1.00 65.88 141 GLN A O 1
ATOM 1108 N N . ILE A 1 142 ? 4.204 -7.303 10.096 1.00 67.38 142 ILE A N 1
ATOM 1109 C CA . ILE A 1 142 ? 2.809 -6.976 9.735 1.00 67.38 142 ILE A CA 1
ATOM 1110 C C . ILE A 1 142 ? 1.882 -8.108 10.171 1.00 67.38 142 ILE A C 1
ATOM 1112 O O . ILE A 1 142 ? 0.857 -7.853 10.802 1.00 67.38 142 ILE A O 1
ATOM 1116 N N . THR A 1 143 ? 2.294 -9.360 9.962 1.00 71.81 143 THR A N 1
ATOM 1117 C CA . THR A 1 143 ? 1.564 -10.534 10.462 1.00 71.81 143 THR A CA 1
ATOM 1118 C C . THR A 1 143 ? 1.433 -10.497 11.984 1.00 71.81 143 THR A C 1
ATOM 1120 O O . THR A 1 143 ? 0.349 -10.710 12.525 1.00 71.81 143 THR A O 1
ATOM 1123 N N . HIS A 1 144 ? 2.514 -10.171 12.695 1.00 77.31 144 HIS A N 1
ATOM 1124 C CA . HIS A 1 144 ? 2.513 -10.078 14.152 1.00 77.31 144 HIS A CA 1
ATOM 1125 C C . HIS A 1 144 ? 1.657 -8.910 14.672 1.00 77.31 144 HIS A C 1
ATOM 1127 O O . HIS A 1 144 ? 0.950 -9.061 15.668 1.00 77.31 144 HIS A O 1
ATOM 1133 N N . LEU A 1 145 ? 1.664 -7.756 13.997 1.00 78.44 145 LEU A N 1
ATOM 1134 C CA . LEU A 1 145 ? 0.777 -6.633 14.319 1.00 78.44 145 LEU A CA 1
ATOM 1135 C C . LEU A 1 145 ? -0.695 -6.954 14.050 1.00 78.44 145 LEU A C 1
ATOM 1137 O O . LEU A 1 145 ? -1.554 -6.573 14.848 1.00 78.44 145 LEU A O 1
ATOM 1141 N N . GLY A 1 146 ? -0.987 -7.677 12.970 1.00 77.62 146 GLY A N 1
ATOM 1142 C CA . GLY A 1 146 ? -2.322 -8.192 12.676 1.00 77.62 146 GLY A CA 1
ATOM 1143 C C . GLY A 1 146 ? -2.803 -9.155 13.761 1.00 77.62 146 GLY A C 1
ATOM 1144 O O . GLY A 1 146 ? -3.898 -8.994 14.293 1.00 77.62 146 GLY A O 1
ATOM 1145 N N . GLN A 1 147 ? -1.946 -10.087 14.186 1.00 81.06 147 GLN A N 1
ATOM 1146 C CA . GLN A 1 147 ? -2.237 -11.013 15.287 1.00 81.06 147 GLN A CA 1
ATOM 1147 C C . GLN A 1 147 ? -2.468 -10.287 16.618 1.00 81.06 147 GLN A C 1
ATOM 1149 O O . GLN A 1 147 ? -3.420 -10.605 17.331 1.00 81.06 147 GLN A O 1
ATOM 1154 N N . LYS A 1 148 ? -1.640 -9.284 16.947 1.00 81.19 148 LYS A N 1
ATOM 1155 C CA . LYS A 1 148 ? -1.848 -8.415 18.120 1.00 81.19 148 LYS A CA 1
ATOM 1156 C C . LYS A 1 148 ? -3.204 -7.708 18.056 1.00 81.19 148 LYS A C 1
ATOM 1158 O O . LYS A 1 148 ? -3.904 -7.646 19.062 1.00 81.19 148 LYS A O 1
ATOM 1163 N N . LEU A 1 149 ? -3.578 -7.183 16.888 1.00 81.75 149 LEU A N 1
ATOM 1164 C CA . LEU A 1 149 ? -4.860 -6.510 16.678 1.00 81.75 149 LEU A CA 1
ATOM 1165 C C . LEU A 1 149 ? -6.028 -7.478 16.902 1.00 81.75 149 LEU A C 1
ATOM 1167 O O . LEU A 1 149 ? -6.938 -7.157 17.665 1.00 81.75 149 LEU A O 1
ATOM 1171 N N . VAL A 1 150 ? -5.979 -8.668 16.299 1.00 83.44 150 VAL A N 1
ATOM 1172 C CA . VAL A 1 150 ? -6.986 -9.728 16.478 1.00 83.44 150 VAL A CA 1
ATOM 1173 C C . VAL A 1 150 ? -7.141 -10.092 17.952 1.00 83.44 150 VAL A C 1
ATOM 1175 O O . VAL A 1 150 ? -8.252 -10.044 18.476 1.00 83.44 150 VAL A O 1
ATOM 1178 N N . PHE A 1 151 ? -6.028 -10.352 18.642 1.00 83.81 151 PHE A N 1
ATOM 1179 C CA . PHE A 1 151 ? -6.024 -10.712 20.060 1.00 83.81 151 PHE A CA 1
ATOM 1180 C C . PHE A 1 151 ? -6.654 -9.633 20.954 1.00 83.81 151 PHE A C 1
ATOM 1182 O O . PHE A 1 151 ? -7.336 -9.949 21.927 1.00 83.81 151 PHE A O 1
ATOM 1189 N N . LEU A 1 152 ? -6.443 -8.354 20.633 1.00 80.25 152 LEU A N 1
ATOM 1190 C CA . LEU A 1 152 ? -7.024 -7.248 21.395 1.00 80.25 152 LEU A CA 1
ATOM 1191 C C . LEU A 1 152 ? -8.509 -7.028 21.080 1.00 80.25 152 LEU A C 1
ATOM 1193 O O . LEU A 1 152 ? -9.267 -6.668 21.979 1.00 80.25 152 LEU A O 1
ATOM 1197 N N . LEU A 1 153 ? -8.941 -7.230 19.831 1.00 79.38 153 LEU A N 1
ATOM 1198 C CA . LEU A 1 153 ? -10.317 -6.952 19.408 1.00 79.38 153 LEU A CA 1
ATOM 1199 C C . LEU A 1 153 ? -11.299 -8.098 19.678 1.00 79.38 153 LEU A C 1
ATOM 1201 O O . LEU A 1 153 ? -12.463 -7.822 19.973 1.00 79.38 153 LEU A O 1
ATOM 1205 N N . GLU A 1 154 ? -10.856 -9.355 19.621 1.00 81.38 154 GLU A N 1
ATOM 1206 C CA . GLU A 1 154 ? -11.684 -10.546 19.865 1.00 81.38 154 GLU A CA 1
ATOM 1207 C C . GLU A 1 154 ? -12.466 -10.503 21.202 1.00 81.38 154 GLU A C 1
ATOM 1209 O O . GLU A 1 154 ? -13.683 -10.726 21.189 1.00 81.38 154 GLU A O 1
ATOM 1214 N N . PRO A 1 155 ? -11.855 -10.167 22.358 1.00 79.69 155 PRO A N 1
ATOM 1215 C CA . PRO A 1 155 ? -12.586 -10.100 23.626 1.00 79.69 155 PRO A CA 1
ATOM 1216 C C . PRO A 1 155 ? -13.483 -8.858 23.752 1.00 79.69 155 PRO A C 1
ATOM 1218 O O . PRO A 1 155 ? -14.380 -8.828 24.598 1.00 79.69 155 PRO A O 1
ATOM 1221 N N . ILE A 1 156 ? -13.244 -7.829 22.937 1.00 77.69 156 ILE A N 1
ATOM 1222 C CA . ILE A 1 156 ? -13.889 -6.516 23.039 1.00 77.69 156 ILE A CA 1
ATOM 1223 C C . ILE A 1 156 ? -15.151 -6.449 22.162 1.00 77.69 156 ILE A C 1
ATOM 1225 O O . ILE A 1 156 ? -16.179 -5.923 22.597 1.00 77.69 156 ILE A O 1
ATOM 1229 N N . LEU A 1 157 ? -15.108 -7.005 20.949 1.00 78.75 157 LEU A N 1
ATOM 1230 C CA . LEU A 1 157 ? -16.180 -6.891 19.956 1.00 78.75 157 LEU A CA 1
ATOM 1231 C C . LEU A 1 157 ? -17.204 -8.035 20.021 1.00 78.75 157 LEU A C 1
ATOM 1233 O O . LEU A 1 157 ? -16.910 -9.179 20.376 1.00 78.75 157 LEU A O 1
ATOM 1237 N N . HIS A 1 158 ? -18.444 -7.738 19.626 1.00 78.06 158 HIS A N 1
ATOM 1238 C CA . HIS A 1 158 ? -19.443 -8.766 19.332 1.00 78.06 158 HIS A CA 1
ATOM 1239 C C . HIS A 1 158 ? -18.969 -9.668 18.179 1.00 78.06 158 HIS A C 1
ATOM 1241 O O . HIS A 1 158 ? -18.496 -9.170 17.163 1.00 78.06 158 HIS A O 1
ATOM 1247 N N . GLU A 1 159 ? -19.147 -10.991 18.300 1.00 78.00 159 GLU A N 1
ATOM 1248 C CA . GLU A 1 159 ? -18.738 -11.951 17.258 1.00 78.00 159 GLU A CA 1
ATOM 1249 C C . GLU A 1 159 ? -19.219 -11.622 15.838 1.00 78.00 159 GLU A C 1
ATOM 1251 O O . GLU A 1 159 ? -18.396 -11.696 14.930 1.00 78.00 159 GLU A O 1
ATOM 1256 N N . PRO A 1 160 ? -20.485 -11.217 15.596 1.00 78.19 160 PRO A N 1
ATOM 1257 C CA . PRO A 1 160 ? -20.911 -10.874 14.239 1.00 78.19 160 PRO A CA 1
ATOM 1258 C C . PRO A 1 160 ? -20.145 -9.682 13.655 1.00 78.19 160 PRO A C 1
ATOM 1260 O O . PRO A 1 160 ? -19.958 -9.613 12.446 1.00 78.19 160 PRO A O 1
ATOM 1263 N N . ILE A 1 161 ? -19.689 -8.753 14.499 1.00 78.31 161 ILE A N 1
ATOM 1264 C CA . ILE A 1 161 ? -18.915 -7.585 14.068 1.00 78.31 161 ILE A CA 1
ATOM 1265 C C . ILE A 1 161 ? -17.465 -7.982 13.836 1.00 78.31 161 ILE A C 1
ATOM 1267 O O . ILE A 1 161 ? -16.899 -7.624 12.811 1.00 78.31 161 ILE A O 1
ATOM 1271 N N . PHE A 1 162 ? -16.888 -8.773 14.739 1.00 79.75 162 PHE A N 1
ATOM 1272 C CA . PHE A 1 162 ? -15.539 -9.300 14.573 1.00 79.75 162 PHE A CA 1
ATOM 1273 C C . PHE A 1 162 ? -15.412 -10.133 13.283 1.00 79.75 162 PHE A C 1
ATOM 1275 O O . PHE A 1 162 ? -14.519 -9.887 12.478 1.00 79.75 162 PHE A O 1
ATOM 1282 N N . ALA A 1 163 ? -16.372 -11.024 13.014 1.00 79.56 163 ALA A N 1
ATOM 1283 C CA . ALA A 1 163 ? -16.416 -11.816 11.784 1.00 79.56 163 ALA A CA 1
ATOM 1284 C C . ALA A 1 163 ? -16.601 -10.960 10.515 1.00 79.56 163 ALA A C 1
ATOM 1286 O O . ALA A 1 163 ? -16.090 -11.311 9.451 1.00 79.56 163 ALA A O 1
ATOM 1287 N N . ALA A 1 164 ? -17.307 -9.829 10.610 1.00 80.00 164 ALA A N 1
ATOM 1288 C CA . ALA A 1 164 ? -17.506 -8.916 9.484 1.00 80.00 164 ALA A CA 1
ATOM 1289 C C . ALA A 1 164 ? -16.242 -8.124 9.109 1.00 80.00 164 ALA A C 1
ATOM 1291 O O . ALA A 1 164 ? -16.141 -7.659 7.975 1.00 80.00 164 ALA A O 1
ATOM 1292 N N . LEU A 1 165 ? -15.282 -7.974 10.028 1.00 76.88 165 LEU A N 1
ATOM 1293 C CA . LEU A 1 165 ? -14.045 -7.225 9.788 1.00 76.88 165 LEU A CA 1
ATOM 1294 C C . LEU A 1 165 ? -13.024 -7.987 8.928 1.00 76.88 165 LEU A C 1
ATOM 1296 O O . LEU A 1 165 ? -12.083 -7.358 8.449 1.00 76.88 165 LEU A O 1
ATOM 1300 N N . GLN A 1 166 ? -13.236 -9.292 8.693 1.00 75.88 166 GLN A N 1
ATOM 1301 C CA . GLN A 1 166 ? -12.366 -10.152 7.871 1.00 75.88 166 GLN A CA 1
ATOM 1302 C C . GLN A 1 166 ? -10.875 -10.026 8.240 1.00 75.88 166 GLN A C 1
ATOM 1304 O O . GLN A 1 166 ? -10.017 -9.962 7.360 1.00 75.88 166 GLN A O 1
ATOM 1309 N N . LEU A 1 167 ? -10.601 -9.931 9.546 1.00 69.62 167 LEU A N 1
ATOM 1310 C CA . LEU A 1 167 ? -9.262 -9.852 10.133 1.00 69.62 167 LEU A CA 1
ATOM 1311 C C . LEU A 1 167 ? -8.621 -11.230 10.303 1.00 69.62 167 LEU A C 1
ATOM 1313 O O . LEU A 1 167 ? -9.375 -12.208 10.516 1.00 69.62 167 LEU A O 1
#

Foldseek 3Di:
DDPPVVPDDDDDDCVVVVVVVVVVVVVVVCVVCVVVVVVVVVVVVVVVVVVVVVVVCCVVLCVLVVLLVLLLVVLVVVLVLLVDDDPVLVVWWPDNQDPVLSVVSVVLNVVSVVDDPCNQCDPVVVVVVVVPPPDDCSPVVSVVSVVVSLVSCVNTTDPVVSVVSVD

InterPro domains:
  IPR019191 Essential protein Yae1, N-terminal [PF09811] (37-75)
  IPR038881 Yae1-like [PTHR18829] (3-122)

Radius of gyration: 33.69 Å; chains: 1; bounding box: 47×46×99 Å

Sequence (167 aa):
MGDDVWATDDSHNDTGYDKDMAERNWTRLQDTHGIVGYKEGIIEGKETHIQAGFDLGYKDGFMMSHGMGQQQGILAAVLQMCTKETELQRTMFKLIPSDVTMQSLNELYAEYQSMTAEKILTADYYKSAQLGALSTIEPDQITHLGQKLVFLLEPILHEPIFAALQL

Secondary structure (DSSP, 8-state):
----TTS----SSHHHHHHHHHHHHHHHHHHHHHHHHHHHHHHHHHHHHHHHHHHHHHHHHHHHHHHHHHHHHHHHHHHHHHHS--HHHHHHBSSPPPHHHHHHHHHHHHHHHH--HHHHT-HHHHHHHHTT--S----HHHHHHHHHHHHHHTTTB-HHHHHHTT-

Organism: Batrachochytrium dendrobatidis (strain JEL423) (NCBI:txid403673)